Protein AF-A0A366MNA7-F1 (afdb_monomer)

Solvent-accessible surface area (backbone atoms only — not comparable to full-atom values): 7159 Å² total; per-residue (Å²): 119,74,66,58,48,37,51,52,14,54,51,30,48,51,49,41,53,49,50,54,52,50,56,56,46,44,72,80,50,60,88,78,72,72,51,74,65,58,50,53,56,59,54,53,57,38,55,64,33,49,50,49,21,68,74,36,43,89,56,63,95,70,68,54,57,59,50,53,52,46,54,53,47,50,53,50,54,71,38,44,38,61,17,75,84,74,70,47,77,39,49,42,90,45,40,58,95,52,35,32,54,70,61,52,52,51,53,56,55,53,66,71,52,76,76,76,76,78,79,79,79,86,128

pLDDT: mean 74.13, std 14.4, range [36.41, 91.12]

Sequence (123 aa):
MKYIKYFLAYLSLITIIGLFVFSFYTVFKDDFGLSLIERDIIMSATIPLFYLYIEWRPFKLTGNLDLYLKEKWDNYLDSQKTCLNCNKVVKSSEIKNGICKSCRDLDNKNSKFGYKRKERNER

Foldseek 3Di:
DLVVLQVLLVVLVVVLVVLVVVLVVCVVPVPPVDDPVNSVVSNVVNVVSVVSNVVRHPDDPPDVVVVVVVVVVVVVVVQWAAQPPPRDIDGPVQDDPSHGVVVVVVVVVVVVPDPPDPPDDDD

Mean predicted aligned error: 16.91 Å

Structure (mmCIF, N/CA/C/O backbone):
data_AF-A0A366MNA7-F1
#
_entry.id   AF-A0A366MNA7-F1
#
loop_
_atom_site.group_PDB
_atom_site.id
_atom_site.type_symbol
_atom_site.label_atom_id
_atom_site.label_alt_id
_atom_site.label_comp_id
_atom_site.label_asym_id
_atom_site.label_entity_id
_atom_site.label_seq_id
_atom_site.pdbx_PDB_ins_code
_atom_site.Cartn_x
_atom_site.Cartn_y
_atom_site.Cartn_z
_atom_site.occupancy
_atom_site.B_iso_or_equiv
_atom_site.auth_seq_id
_atom_site.auth_comp_id
_atom_site.auth_asym_id
_atom_site.auth_atom_id
_atom_site.pdbx_PDB_model_num
ATOM 1 N N . MET A 1 1 ? -6.010 15.558 5.105 1.00 59.84 1 MET A N 1
ATOM 2 C CA . MET A 1 1 ? -5.047 15.286 4.008 1.00 59.84 1 MET A CA 1
ATOM 3 C C . MET A 1 1 ? -4.319 13.928 4.088 1.00 59.84 1 MET A C 1
ATOM 5 O O . MET A 1 1 ? -3.398 13.714 3.315 1.00 59.84 1 MET A O 1
ATOM 9 N N . LYS A 1 2 ? -4.710 12.968 4.950 1.00 59.34 2 LYS A N 1
ATOM 10 C CA . LYS A 1 2 ? -4.016 11.658 5.035 1.00 59.34 2 LYS A CA 1
ATOM 11 C C . LYS A 1 2 ? -4.128 10.826 3.745 1.00 59.34 2 LYS A C 1
ATOM 13 O O . LYS A 1 2 ? -3.151 10.222 3.329 1.00 59.34 2 LYS A O 1
ATOM 18 N N . TYR A 1 3 ? -5.276 10.884 3.068 1.00 70.44 3 TYR A N 1
ATOM 19 C CA . TYR A 1 3 ? -5.538 10.113 1.845 1.00 70.44 3 TYR A CA 1
ATOM 20 C C . TYR A 1 3 ? -4.740 10.572 0.616 1.00 70.44 3 TYR A C 1
ATOM 22 O O . TYR A 1 3 ? -4.434 9.753 -0.243 1.00 70.44 3 TYR A O 1
ATOM 30 N N . ILE A 1 4 ? -4.346 11.850 0.553 1.00 79.69 4 ILE A N 1
ATOM 31 C CA . ILE A 1 4 ? -3.588 12.404 -0.583 1.00 79.69 4 ILE A CA 1
ATOM 32 C C . ILE A 1 4 ? -2.193 11.772 -0.661 1.00 79.69 4 ILE A C 1
ATOM 34 O O . ILE A 1 4 ? -1.728 11.440 -1.744 1.00 79.69 4 ILE A O 1
ATOM 38 N N . LYS A 1 5 ? -1.549 11.533 0.489 1.00 79.12 5 LYS A N 1
ATOM 39 C CA . LYS A 1 5 ? -0.235 10.874 0.542 1.00 79.12 5 LYS A CA 1
ATOM 40 C C . LYS A 1 5 ? -0.293 9.443 0.002 1.00 79.12 5 LYS A C 1
ATOM 42 O O . LYS A 1 5 ? 0.577 9.041 -0.759 1.00 79.12 5 LYS A O 1
ATOM 47 N N . TYR A 1 6 ? -1.351 8.704 0.338 1.00 79.81 6 TYR A N 1
ATOM 48 C CA . TYR A 1 6 ? -1.553 7.341 -0.158 1.00 79.81 6 TYR A CA 1
ATOM 49 C C . TYR A 1 6 ? -1.862 7.315 -1.649 1.00 79.81 6 TYR A C 1
ATOM 51 O O . TYR A 1 6 ? -1.325 6.480 -2.366 1.00 79.81 6 TYR A O 1
ATOM 59 N N . PHE A 1 7 ? -2.674 8.260 -2.123 1.00 81.81 7 PHE A N 1
ATOM 60 C CA . PHE A 1 7 ? -2.929 8.426 -3.548 1.00 81.81 7 PHE A CA 1
ATOM 61 C C . PHE A 1 7 ? -1.628 8.678 -4.324 1.00 81.81 7 PHE A C 1
ATOM 63 O O . PHE A 1 7 ? -1.371 7.996 -5.309 1.00 81.81 7 PHE A O 1
ATOM 70 N N . LEU A 1 8 ? -0.769 9.577 -3.831 1.00 85.19 8 LEU A N 1
ATOM 71 C CA . LEU A 1 8 ? 0.536 9.855 -4.438 1.00 85.19 8 LEU A CA 1
ATOM 72 C C . LEU A 1 8 ? 1.470 8.637 -4.418 1.00 85.19 8 LEU A C 1
ATOM 74 O O . LEU A 1 8 ? 2.153 8.395 -5.407 1.00 85.19 8 LEU A O 1
ATOM 78 N N . ALA A 1 9 ? 1.462 7.843 -3.343 1.00 85.38 9 ALA A N 1
ATOM 79 C CA . ALA A 1 9 ? 2.235 6.603 -3.274 1.00 85.38 9 ALA A CA 1
ATOM 80 C C . ALA A 1 9 ? 1.770 5.578 -4.326 1.00 85.38 9 ALA A C 1
ATOM 82 O O . ALA A 1 9 ? 2.579 4.972 -5.020 1.00 85.38 9 ALA A O 1
ATOM 83 N N . TYR A 1 10 ? 0.461 5.378 -4.492 1.00 85.31 10 TYR A N 1
ATOM 84 C CA . TYR A 1 10 ? -0.031 4.460 -5.524 1.00 85.31 10 TYR A CA 1
ATOM 85 C C . TYR A 1 10 ? 0.207 4.990 -6.937 1.00 85.31 10 TYR A C 1
ATOM 87 O O . TYR A 1 10 ? 0.512 4.209 -7.835 1.00 85.31 10 TYR A O 1
ATOM 95 N N . LEU A 1 11 ? 0.125 6.307 -7.128 1.00 89.81 11 LEU A N 1
ATOM 96 C CA . LEU A 1 11 ? 0.438 6.933 -8.404 1.00 89.81 11 LEU A CA 1
ATOM 97 C C . LEU A 1 11 ? 1.918 6.738 -8.759 1.00 89.81 11 LEU A C 1
ATOM 99 O O . LEU A 1 11 ? 2.212 6.359 -9.888 1.00 89.81 11 LEU A O 1
ATOM 103 N N . SER A 1 12 ? 2.842 6.878 -7.798 1.00 89.81 12 SER A N 1
ATOM 104 C CA . SER A 1 12 ? 4.262 6.595 -8.041 1.00 89.81 12 SER A CA 1
ATOM 105 C C . SER A 1 12 ? 4.517 5.121 -8.364 1.00 89.81 12 SER A C 1
ATOM 107 O O . SER A 1 12 ? 5.292 4.833 -9.274 1.00 89.81 12 SER A O 1
ATOM 109 N N . LEU A 1 13 ? 3.820 4.186 -7.707 1.00 88.94 13 LEU A N 1
ATOM 110 C CA . LEU A 1 13 ? 3.901 2.756 -8.024 1.00 88.94 13 LEU A CA 1
ATOM 111 C C . LEU A 1 13 ? 3.448 2.450 -9.461 1.00 88.94 13 LEU A C 1
ATOM 113 O O . LEU A 1 13 ? 4.135 1.722 -10.175 1.00 88.94 13 LEU A O 1
ATOM 117 N N . ILE A 1 14 ? 2.317 3.017 -9.895 1.00 91.12 14 ILE A N 1
ATOM 118 C CA . ILE A 1 14 ? 1.804 2.844 -11.264 1.00 91.12 14 ILE A CA 1
ATOM 119 C C . ILE A 1 14 ? 2.814 3.384 -12.279 1.00 91.12 14 ILE A C 1
ATOM 121 O O . ILE A 1 14 ? 3.098 2.715 -13.271 1.00 91.12 14 ILE A O 1
ATOM 125 N N . THR A 1 15 ? 3.405 4.549 -12.009 1.00 90.75 15 THR A N 1
ATOM 126 C CA . THR A 1 15 ? 4.431 5.134 -12.878 1.00 90.75 15 THR A CA 1
ATOM 127 C C . THR A 1 15 ? 5.670 4.242 -12.976 1.00 90.75 15 THR A C 1
ATOM 129 O O . THR A 1 15 ? 6.175 4.045 -14.076 1.00 90.75 15 THR A O 1
ATOM 132 N N . ILE A 1 16 ? 6.136 3.641 -11.873 1.00 90.31 16 ILE A N 1
ATOM 133 C CA . ILE A 1 16 ? 7.274 2.701 -11.893 1.00 90.31 16 ILE A CA 1
ATOM 134 C C . ILE A 1 16 ? 6.966 1.490 -12.776 1.00 90.31 16 ILE A C 1
ATOM 136 O O . ILE A 1 16 ? 7.786 1.120 -13.613 1.00 90.31 16 ILE A O 1
ATOM 140 N N . ILE A 1 17 ? 5.782 0.889 -12.621 1.00 90.31 17 ILE A N 1
ATOM 141 C CA . ILE A 1 17 ? 5.358 -0.253 -13.443 1.00 90.31 17 ILE A CA 1
ATOM 142 C C . ILE A 1 17 ? 5.296 0.157 -14.919 1.00 90.31 17 ILE A C 1
ATOM 144 O O . ILE A 1 17 ? 5.813 -0.558 -15.774 1.00 90.31 17 ILE A O 1
ATOM 148 N N . GLY A 1 18 ? 4.722 1.326 -15.214 1.00 90.38 18 GLY A N 1
ATOM 149 C CA . GLY A 1 18 ? 4.660 1.874 -16.568 1.00 90.38 18 GLY A CA 1
ATOM 150 C C . GLY A 1 18 ? 6.042 2.070 -17.193 1.00 90.38 18 GLY A C 1
ATOM 151 O O . GLY A 1 18 ? 6.248 1.670 -18.334 1.00 90.38 18 GLY A O 1
ATOM 152 N N . LEU A 1 19 ? 7.005 2.608 -16.437 1.00 89.38 19 LEU A N 1
ATOM 153 C CA . LEU A 1 19 ? 8.389 2.787 -16.889 1.00 89.38 19 LEU A CA 1
ATOM 154 C C . LEU A 1 19 ? 9.087 1.449 -17.163 1.00 89.38 19 LEU A C 1
ATOM 156 O O . LEU A 1 19 ? 9.755 1.314 -18.185 1.00 89.38 19 LEU A O 1
ATOM 160 N N . PHE A 1 20 ? 8.881 0.441 -16.310 1.00 87.25 20 PHE A N 1
ATOM 161 C CA . PHE A 1 20 ? 9.406 -0.908 -16.542 1.00 87.25 20 PHE A CA 1
ATOM 162 C C . PHE A 1 20 ? 8.823 -1.545 -17.808 1.00 87.25 20 PHE A C 1
ATOM 164 O O . PHE A 1 20 ? 9.567 -2.097 -18.616 1.00 87.25 20 PHE A O 1
ATOM 171 N N . VAL A 1 21 ? 7.505 -1.447 -18.005 1.00 88.44 21 VAL A N 1
ATOM 172 C CA . VAL A 1 21 ? 6.828 -1.988 -19.195 1.00 88.44 21 VAL A CA 1
ATOM 173 C C . VAL A 1 21 ? 7.262 -1.245 -20.457 1.00 88.44 21 VAL A C 1
ATOM 175 O O . VAL A 1 21 ? 7.518 -1.883 -21.474 1.00 88.44 21 VAL A O 1
ATOM 178 N N . PHE A 1 22 ? 7.393 0.081 -20.398 1.00 85.75 22 PHE A N 1
ATOM 179 C CA . PHE A 1 22 ? 7.883 0.897 -21.508 1.00 85.75 22 PHE A CA 1
ATOM 180 C C . PHE A 1 22 ? 9.329 0.542 -21.877 1.00 85.75 22 PHE A C 1
ATOM 182 O O . PHE A 1 22 ? 9.628 0.289 -23.044 1.00 85.75 22 PHE A O 1
ATOM 189 N N . SER A 1 23 ? 10.215 0.446 -20.882 1.00 83.06 23 SER A N 1
ATOM 190 C CA . SER A 1 23 ? 11.606 0.033 -21.086 1.00 83.06 23 SER A CA 1
ATOM 191 C C . SER A 1 23 ? 11.682 -1.361 -21.715 1.00 83.06 23 SER A C 1
ATOM 193 O O . SER A 1 23 ? 12.359 -1.549 -22.721 1.00 83.06 23 SER A O 1
ATOM 195 N N . PHE A 1 24 ? 10.890 -2.320 -21.226 1.00 83.62 24 PHE A N 1
ATOM 196 C CA . PHE A 1 24 ? 10.809 -3.652 -21.826 1.00 83.62 24 PHE A CA 1
ATOM 197 C C . PHE A 1 24 ? 10.259 -3.619 -23.261 1.00 83.62 24 PHE A C 1
ATOM 199 O O . PHE A 1 24 ? 10.833 -4.237 -24.149 1.00 83.62 24 PHE A O 1
ATOM 206 N N . TYR A 1 25 ? 9.184 -2.872 -23.524 1.00 84.81 25 TYR A N 1
ATOM 207 C CA . TYR A 1 25 ? 8.572 -2.766 -24.853 1.00 84.81 25 TYR A CA 1
ATOM 208 C C . TYR A 1 25 ? 9.545 -2.200 -25.891 1.00 84.81 25 TYR A C 1
ATOM 210 O O . TYR A 1 25 ? 9.707 -2.776 -26.968 1.00 84.81 25 TYR A O 1
ATOM 218 N N . THR A 1 26 ? 10.238 -1.114 -25.543 1.00 82.06 26 THR A N 1
ATOM 219 C CA . THR A 1 26 ? 11.212 -0.463 -26.432 1.00 82.06 26 THR A CA 1
ATOM 220 C C . THR A 1 26 ? 12.395 -1.366 -26.788 1.00 82.06 26 THR A C 1
ATOM 222 O O . THR A 1 26 ? 13.034 -1.158 -27.813 1.00 82.06 26 THR A O 1
ATOM 225 N N . VAL A 1 27 ? 12.708 -2.403 -25.998 1.00 77.06 27 VAL A N 1
ATOM 226 C CA . VAL A 1 27 ? 13.732 -3.410 -26.358 1.00 77.06 27 VAL A CA 1
ATOM 227 C C . VAL A 1 27 ? 13.307 -4.259 -27.556 1.00 77.06 27 VAL A C 1
ATOM 229 O O . VAL A 1 27 ? 14.151 -4.603 -28.376 1.00 77.06 27 VAL A O 1
ATOM 232 N N . PHE A 1 28 ? 12.018 -4.575 -27.690 1.00 77.50 28 PHE A N 1
ATOM 233 C CA . PHE A 1 28 ? 11.518 -5.439 -28.770 1.00 77.50 28 PHE A CA 1
ATOM 234 C C . PHE A 1 28 ? 10.954 -4.661 -29.958 1.00 77.50 28 PHE A C 1
ATOM 236 O O . PHE A 1 28 ? 10.935 -5.174 -31.076 1.00 77.50 28 PHE A O 1
ATOM 243 N N . LYS A 1 29 ? 10.473 -3.441 -29.719 1.00 75.38 29 LYS A N 1
ATOM 244 C CA . LYS A 1 29 ? 9.950 -2.534 -30.738 1.00 75.38 29 LYS A CA 1
ATOM 245 C C . LYS A 1 29 ? 10.537 -1.155 -30.520 1.00 75.38 29 LYS A C 1
ATOM 247 O O . LYS A 1 29 ? 10.029 -0.367 -29.723 1.00 75.38 29 LYS A O 1
ATOM 252 N N . ASP A 1 30 ? 11.623 -0.881 -31.227 1.00 64.88 30 ASP A N 1
ATOM 253 C CA . ASP A 1 30 ? 12.343 0.382 -31.108 1.00 64.88 30 ASP A CA 1
ATOM 254 C C . ASP A 1 30 ? 11.765 1.457 -32.038 1.00 64.88 30 ASP A C 1
ATOM 256 O O . ASP A 1 30 ? 12.477 2.108 -32.795 1.00 64.88 30 ASP A O 1
ATOM 260 N N . ASP A 1 31 ? 10.443 1.650 -31.983 1.00 69.94 31 ASP A N 1
ATOM 261 C CA . ASP A 1 31 ? 9.755 2.692 -32.762 1.00 69.94 31 ASP A CA 1
ATOM 262 C C . ASP A 1 31 ? 10.175 4.110 -32.317 1.00 69.94 31 ASP A C 1
ATOM 264 O O . ASP A 1 31 ? 9.924 5.091 -33.013 1.00 69.94 31 ASP A O 1
ATOM 268 N N . PHE A 1 32 ? 10.818 4.222 -31.148 1.00 72.62 32 PHE A N 1
ATOM 269 C CA . PHE A 1 32 ? 11.230 5.479 -30.526 1.00 72.62 32 PHE A CA 1
ATOM 270 C C . PHE A 1 32 ? 12.705 5.836 -30.761 1.00 72.62 32 PHE A C 1
ATOM 272 O O . PHE A 1 32 ? 13.088 6.967 -30.469 1.00 72.62 32 PHE A O 1
ATOM 279 N N . GLY A 1 33 ? 13.526 4.910 -31.276 1.00 74.81 33 GLY A N 1
ATOM 280 C CA . GLY A 1 33 ? 14.943 5.153 -31.573 1.00 74.81 33 GLY A CA 1
ATOM 281 C C . GLY A 1 33 ? 15.792 5.523 -30.352 1.00 74.81 33 GLY A C 1
ATOM 282 O O . GLY A 1 33 ? 16.774 6.249 -30.489 1.00 74.81 33 GLY A O 1
ATOM 283 N N . LEU A 1 34 ? 15.401 5.064 -29.160 1.00 78.31 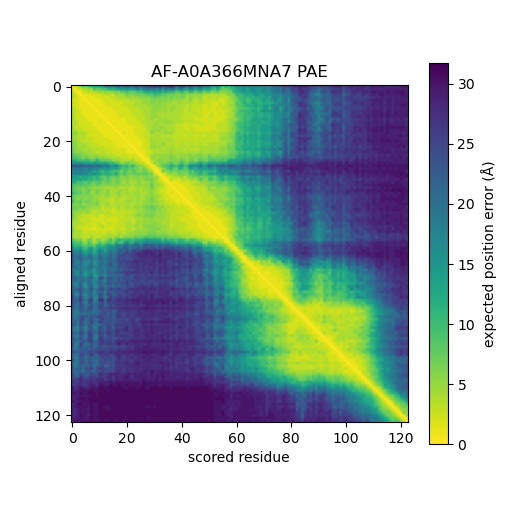34 LEU A N 1
ATOM 284 C CA . LEU A 1 34 ? 16.077 5.409 -27.909 1.00 78.31 34 LEU A CA 1
ATOM 285 C C . LEU A 1 34 ? 17.327 4.552 -27.727 1.00 78.31 34 LEU A C 1
ATOM 287 O O . LEU A 1 34 ? 17.242 3.322 -27.649 1.00 78.31 34 LEU A O 1
ATOM 291 N N . SER A 1 35 ? 18.470 5.207 -27.550 1.00 82.25 35 SER A N 1
ATOM 292 C CA . SER A 1 35 ? 19.722 4.549 -27.181 1.00 82.25 35 SER A CA 1
ATOM 293 C C . SER A 1 35 ? 19.619 3.867 -25.810 1.00 82.25 35 SER A C 1
ATOM 295 O O . SER A 1 35 ? 18.810 4.239 -24.956 1.00 82.25 35 SER A O 1
ATOM 297 N N . LEU A 1 36 ? 20.482 2.876 -25.561 1.00 78.88 36 LEU A N 1
ATOM 298 C CA . LEU A 1 36 ? 20.556 2.192 -24.260 1.00 78.88 36 LEU A CA 1
ATOM 299 C C . LEU A 1 36 ? 20.772 3.177 -23.096 1.00 78.88 36 LEU A C 1
ATOM 301 O O . LEU A 1 36 ? 20.171 3.021 -22.038 1.00 78.88 36 LEU A O 1
ATOM 305 N N . ILE A 1 37 ? 21.559 4.232 -23.322 1.00 83.50 37 ILE A N 1
ATOM 306 C CA . ILE A 1 37 ? 21.865 5.258 -22.316 1.00 83.50 37 ILE A CA 1
ATOM 307 C C . ILE A 1 37 ? 20.610 6.057 -21.945 1.00 83.50 37 ILE A C 1
ATOM 309 O O . ILE A 1 37 ? 20.349 6.296 -20.768 1.00 83.50 37 ILE A O 1
ATOM 313 N N . GLU A 1 38 ? 19.803 6.458 -22.928 1.00 83.25 38 GLU A N 1
ATOM 314 C CA . GLU A 1 38 ? 18.574 7.219 -22.672 1.00 83.25 38 GLU A CA 1
ATOM 315 C C . GLU A 1 38 ? 17.550 6.390 -21.891 1.00 83.25 38 GLU A C 1
ATOM 317 O O . GLU A 1 38 ? 16.880 6.907 -20.995 1.00 83.25 38 GLU A O 1
ATOM 322 N N . ARG A 1 39 ? 17.477 5.083 -22.162 1.00 79.94 39 ARG A N 1
ATOM 323 C CA . ARG A 1 39 ? 16.618 4.150 -21.418 1.00 79.94 39 ARG A CA 1
ATOM 324 C C . ARG A 1 39 ? 17.059 4.003 -19.966 1.00 79.94 39 ARG A C 1
ATOM 326 O O . ARG A 1 39 ? 16.207 4.025 -19.079 1.00 79.94 39 ARG A O 1
ATOM 333 N N . ASP A 1 40 ? 18.363 3.918 -19.716 1.00 82.50 40 ASP A N 1
ATOM 334 C CA . ASP A 1 40 ? 18.913 3.852 -18.358 1.00 82.50 40 ASP A CA 1
ATOM 335 C C . ASP A 1 40 ? 18.639 5.140 -17.569 1.00 82.50 40 ASP A C 1
ATOM 337 O O . ASP A 1 40 ? 18.250 5.087 -16.399 1.00 82.50 40 ASP A O 1
ATOM 341 N N . ILE A 1 41 ? 18.750 6.306 -18.214 1.00 85.50 41 ILE A N 1
ATOM 342 C CA . ILE A 1 41 ? 18.406 7.594 -17.597 1.00 85.50 41 ILE A CA 1
ATOM 343 C C . ILE A 1 41 ? 16.914 7.637 -17.243 1.00 85.50 41 ILE A C 1
ATOM 345 O O . ILE A 1 41 ? 16.562 8.013 -16.124 1.00 85.50 41 ILE A O 1
ATOM 349 N N . ILE A 1 42 ? 16.026 7.203 -18.141 1.00 83.38 42 ILE A N 1
ATOM 350 C CA . ILE A 1 42 ? 14.581 7.135 -17.871 1.00 83.38 42 ILE A CA 1
ATOM 351 C C . ILE A 1 42 ? 14.286 6.160 -16.719 1.00 83.38 42 ILE A C 1
ATOM 353 O O . ILE A 1 42 ? 13.502 6.472 -15.821 1.00 83.38 42 ILE A O 1
ATOM 357 N N . MET A 1 43 ? 14.956 5.007 -16.690 1.00 83.88 43 MET A N 1
ATOM 358 C CA . MET A 1 43 ? 14.826 4.030 -15.608 1.00 83.88 43 MET A CA 1
ATOM 359 C C . MET A 1 43 ? 15.364 4.547 -14.273 1.00 83.88 43 MET A C 1
ATOM 361 O O . MET A 1 43 ? 14.816 4.187 -13.232 1.00 83.88 43 MET A O 1
ATOM 365 N N . SER A 1 44 ? 16.351 5.445 -14.257 1.00 85.62 44 SER A N 1
ATOM 366 C CA . SER A 1 44 ? 16.838 6.057 -13.013 1.00 85.62 44 SER A CA 1
ATOM 367 C C . SER A 1 44 ? 15.747 6.844 -12.271 1.00 85.62 44 SER A C 1
ATOM 369 O O . SER A 1 44 ? 15.758 6.892 -11.039 1.00 85.62 44 SER A O 1
ATOM 371 N N . ALA A 1 45 ? 14.731 7.359 -12.983 1.00 83.00 45 ALA A N 1
ATOM 372 C CA . ALA A 1 45 ? 13.576 8.030 -12.382 1.00 83.00 45 ALA A CA 1
ATOM 373 C C . ALA A 1 45 ? 12.712 7.091 -11.517 1.00 83.00 45 ALA A C 1
ATOM 375 O O . ALA A 1 45 ? 11.959 7.556 -10.658 1.00 83.00 45 ALA A O 1
ATOM 376 N N . THR A 1 46 ? 12.846 5.770 -11.677 1.00 87.50 46 THR A N 1
ATOM 377 C CA . THR A 1 46 ? 12.173 4.797 -10.803 1.00 87.50 46 THR A CA 1
ATOM 378 C C . THR A 1 46 ? 12.702 4.848 -9.368 1.00 87.50 46 THR A C 1
ATOM 380 O O . THR A 1 46 ? 11.928 4.615 -8.445 1.00 87.50 46 THR A O 1
ATOM 383 N N . ILE A 1 47 ? 13.969 5.224 -9.151 1.00 86.50 47 ILE A N 1
ATOM 384 C CA . ILE A 1 47 ? 14.609 5.284 -7.827 1.00 86.50 47 ILE A CA 1
ATOM 385 C C . ILE A 1 47 ? 13.896 6.281 -6.891 1.00 86.50 47 ILE A C 1
ATOM 387 O O . ILE A 1 47 ? 13.428 5.860 -5.827 1.00 86.50 47 ILE A O 1
ATOM 391 N N . PRO A 1 48 ? 13.741 7.576 -7.243 1.00 89.12 48 PRO A N 1
ATOM 392 C CA . PRO A 1 48 ? 13.030 8.527 -6.388 1.00 89.12 48 PRO A CA 1
ATOM 393 C C . PRO A 1 48 ? 11.536 8.201 -6.255 1.00 89.12 48 PRO A C 1
ATOM 395 O O . PRO A 1 48 ? 10.965 8.374 -5.178 1.00 89.12 48 PRO A O 1
ATOM 398 N N . LEU A 1 49 ? 10.894 7.675 -7.307 1.00 88.06 49 LEU A N 1
ATOM 399 C CA . LEU A 1 49 ? 9.491 7.247 -7.248 1.00 88.06 49 LEU A CA 1
ATOM 400 C C . LEU A 1 49 ? 9.288 6.077 -6.279 1.00 88.06 49 LEU A C 1
ATOM 402 O O . LEU A 1 49 ? 8.289 6.030 -5.556 1.00 88.06 49 LEU A O 1
ATOM 406 N N . PHE A 1 50 ? 10.239 5.143 -6.250 1.00 87.00 50 PHE A N 1
ATOM 407 C CA . PHE A 1 50 ? 10.217 3.995 -5.354 1.00 87.00 50 PHE A CA 1
ATOM 408 C C . PHE A 1 50 ? 10.458 4.422 -3.908 1.00 87.00 50 PHE A C 1
ATOM 410 O O . PHE A 1 50 ? 9.787 3.927 -3.002 1.00 87.00 50 PHE A O 1
ATOM 417 N N . TYR A 1 51 ? 11.348 5.393 -3.689 1.00 86.56 51 TYR A N 1
ATOM 418 C CA . TYR A 1 51 ? 11.549 6.000 -2.376 1.00 86.56 51 TYR A CA 1
ATOM 419 C C . TYR A 1 51 ? 10.260 6.653 -1.857 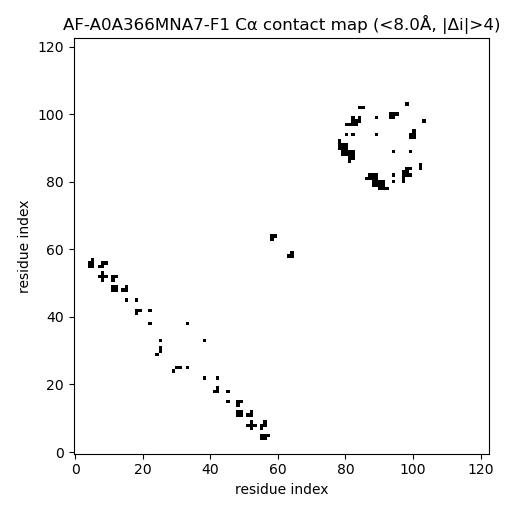1.00 86.56 51 TYR A C 1
ATOM 421 O O . TYR A 1 51 ? 9.791 6.307 -0.772 1.00 86.56 51 TYR A O 1
ATOM 429 N N . LEU A 1 52 ? 9.618 7.497 -2.676 1.00 85.69 52 LEU A N 1
ATOM 430 C CA . LEU A 1 52 ? 8.322 8.112 -2.360 1.00 85.69 52 LEU A CA 1
ATOM 431 C C . LEU A 1 52 ? 7.240 7.066 -2.063 1.00 85.69 52 LEU A C 1
ATOM 433 O O . LEU A 1 52 ? 6.466 7.213 -1.116 1.00 85.69 52 LEU A O 1
ATOM 437 N N . TYR A 1 53 ? 7.199 5.985 -2.846 1.00 85.75 53 TYR A N 1
ATOM 438 C CA . TYR A 1 53 ? 6.275 4.882 -2.608 1.00 85.75 53 TYR A CA 1
ATOM 439 C C . TYR A 1 53 ? 6.516 4.222 -1.245 1.00 85.75 53 TYR A C 1
ATOM 441 O O . TYR A 1 53 ? 5.573 4.027 -0.479 1.00 85.75 53 TYR A O 1
ATOM 449 N N . ILE A 1 54 ? 7.764 3.879 -0.915 1.00 82.19 54 ILE A N 1
ATOM 450 C CA . ILE A 1 54 ? 8.091 3.214 0.351 1.00 82.19 54 ILE A CA 1
ATOM 451 C C . ILE A 1 54 ? 7.812 4.108 1.554 1.00 82.19 54 ILE A C 1
ATOM 453 O O . ILE A 1 54 ? 7.339 3.602 2.574 1.00 82.19 54 ILE A O 1
ATOM 457 N N . GLU A 1 55 ? 8.098 5.401 1.44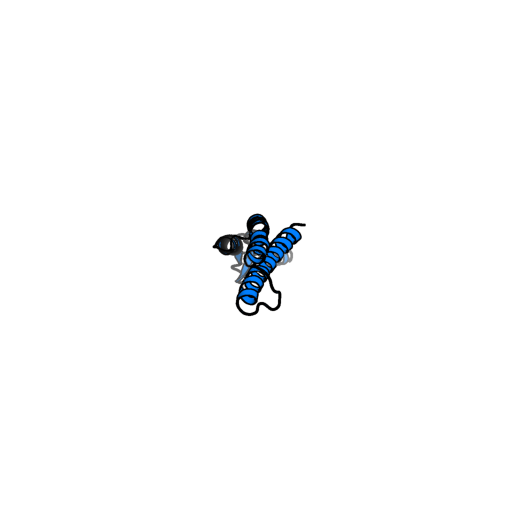6 1.00 84.25 55 GLU A N 1
ATOM 458 C CA . GLU A 1 55 ? 7.916 6.341 2.545 1.00 84.25 55 GLU A CA 1
ATOM 459 C C . GLU A 1 55 ? 6.433 6.591 2.837 1.00 84.25 55 GLU A C 1
ATOM 461 O O . GLU A 1 55 ? 6.026 6.696 3.995 1.00 84.25 55 GLU A O 1
ATOM 466 N N . TRP A 1 56 ? 5.605 6.676 1.793 1.00 80.94 56 TRP A N 1
ATOM 467 C CA . TRP A 1 56 ? 4.205 7.079 1.932 1.00 80.94 56 TRP A CA 1
ATOM 468 C C . TRP A 1 56 ? 3.206 5.937 1.809 1.00 80.94 56 TRP A C 1
ATOM 470 O O . TRP A 1 56 ? 2.011 6.173 2.005 1.00 80.94 56 TRP A O 1
ATOM 480 N N . ARG A 1 57 ? 3.639 4.704 1.512 1.00 73.50 57 ARG A N 1
ATOM 481 C CA . ARG A 1 57 ? 2.715 3.567 1.452 1.00 73.50 57 ARG A CA 1
ATOM 482 C C . ARG A 1 57 ? 2.001 3.401 2.799 1.00 73.50 57 ARG A C 1
ATOM 484 O O . ARG A 1 57 ? 2.646 3.372 3.848 1.00 73.50 57 ARG A O 1
ATOM 491 N N . PRO A 1 58 ? 0.669 3.248 2.792 1.00 60.91 58 PRO A N 1
ATOM 492 C CA . PRO A 1 58 ? -0.100 3.111 4.024 1.00 60.91 58 PRO A CA 1
ATOM 493 C C . PRO A 1 58 ? 0.231 1.820 4.783 1.00 60.91 58 PRO A C 1
ATOM 495 O O . PRO A 1 58 ? 0.051 1.770 5.996 1.00 60.91 58 PRO A O 1
ATOM 498 N N . PHE A 1 59 ? 0.729 0.790 4.085 1.00 59.66 59 PHE A N 1
ATOM 499 C CA . PHE A 1 59 ? 0.998 -0.529 4.649 1.00 59.66 59 PHE A CA 1
ATOM 500 C C . PHE A 1 59 ? 2.259 -1.145 4.030 1.00 59.66 59 PHE A C 1
ATOM 502 O O . PHE A 1 59 ? 2.480 -1.058 2.820 1.00 59.66 59 PHE A O 1
ATOM 509 N N . LYS A 1 60 ? 3.083 -1.816 4.848 1.00 54.88 60 LYS A N 1
ATOM 510 C CA . LYS A 1 60 ? 4.011 -2.827 4.326 1.00 54.88 60 LYS A CA 1
ATOM 511 C C . LYS A 1 60 ? 3.136 -3.901 3.671 1.00 54.88 60 LYS A C 1
ATOM 513 O O . LYS A 1 60 ? 2.290 -4.470 4.350 1.00 54.88 60 LYS A O 1
ATOM 518 N N . LEU A 1 61 ? 3.340 -4.173 2.381 1.00 49.06 61 LEU A N 1
ATOM 519 C CA . LEU A 1 61 ? 2.687 -5.260 1.622 1.00 49.06 61 LEU A CA 1
ATOM 520 C C . LEU A 1 61 ? 2.841 -6.652 2.274 1.00 49.06 61 LEU A C 1
ATOM 522 O O . LEU A 1 61 ? 2.217 -7.612 1.847 1.00 49.06 61 LEU A O 1
ATOM 526 N N . THR A 1 62 ? 3.656 -6.757 3.321 1.00 45.28 62 THR A N 1
ATOM 527 C CA . THR A 1 62 ? 3.913 -7.947 4.119 1.00 45.28 62 THR A CA 1
ATOM 528 C C . THR A 1 62 ? 3.302 -7.809 5.525 1.00 45.28 62 THR A C 1
ATOM 530 O O . THR A 1 62 ? 3.814 -7.085 6.379 1.00 45.28 62 THR A O 1
ATOM 533 N N . GLY A 1 63 ? 2.184 -8.505 5.762 1.00 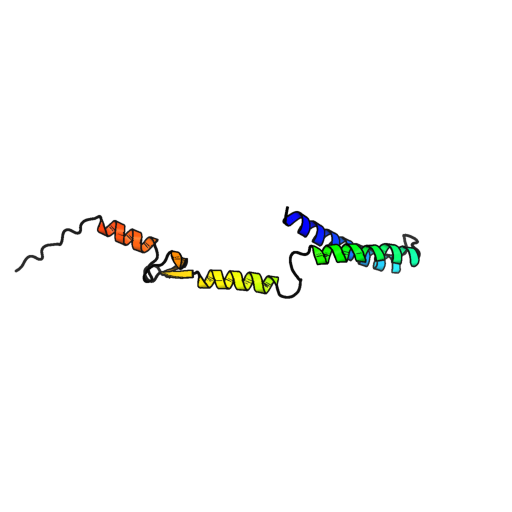47.31 63 GLY A N 1
ATOM 534 C CA . GLY A 1 63 ? 1.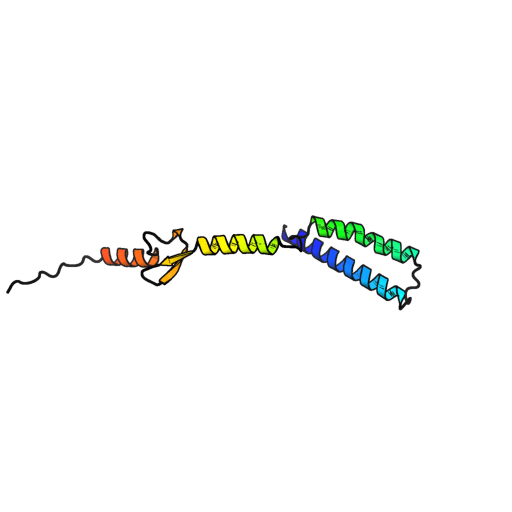723 -8.994 7.077 1.00 47.31 63 GLY A CA 1
ATOM 535 C C . GLY A 1 63 ? 1.101 -8.009 8.079 1.00 47.31 63 GLY A C 1
ATOM 536 O O . GLY A 1 63 ? 0.265 -8.415 8.880 1.00 47.31 63 GLY A O 1
ATOM 537 N N . ASN A 1 64 ? 1.441 -6.718 8.048 1.00 52.56 64 ASN A N 1
ATOM 538 C CA . ASN A 1 64 ? 1.017 -5.795 9.117 1.00 52.56 64 ASN A CA 1
ATOM 539 C C . ASN A 1 64 ? -0.410 -5.247 8.974 1.00 52.56 64 ASN A C 1
ATOM 541 O O . ASN A 1 64 ? -1.022 -4.889 9.978 1.00 52.56 64 ASN A O 1
ATOM 545 N N . LEU A 1 65 ? -0.948 -5.169 7.751 1.00 53.78 65 LEU A N 1
ATOM 546 C CA . LEU A 1 65 ? -2.355 -4.804 7.547 1.00 53.78 65 LEU A CA 1
ATOM 547 C C . LEU A 1 65 ? -3.278 -5.880 8.133 1.00 53.78 65 LEU A C 1
ATOM 549 O O . LEU A 1 65 ? -4.273 -5.553 8.774 1.00 53.78 65 LEU A O 1
ATOM 553 N N . ASP A 1 66 ? -2.896 -7.142 7.947 1.00 60.81 66 ASP A N 1
ATOM 554 C CA . ASP A 1 66 ? -3.631 -8.297 8.445 1.00 60.81 66 ASP A CA 1
ATOM 555 C C . ASP A 1 66 ? -3.573 -8.350 9.976 1.00 60.81 66 ASP A C 1
ATOM 557 O O . ASP A 1 66 ? -4.602 -8.480 10.624 1.00 60.81 66 ASP A O 1
ATOM 561 N N . LEU A 1 67 ? -2.400 -8.099 10.573 1.00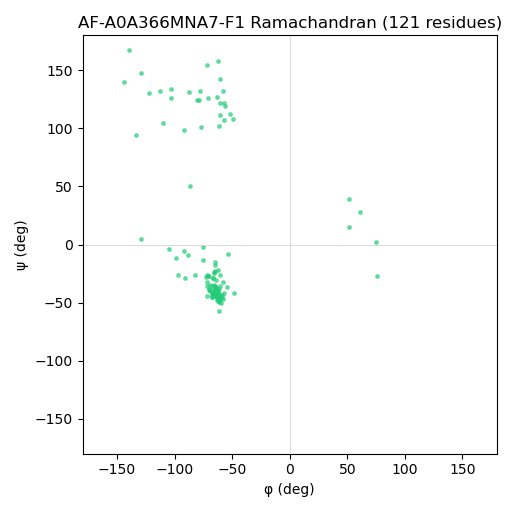 60.47 67 LEU A N 1
ATOM 562 C CA . LEU A 1 67 ? -2.246 -7.998 12.029 1.00 60.47 67 LEU A CA 1
ATOM 563 C C . LEU A 1 67 ? -3.064 -6.856 12.643 1.00 60.47 67 LEU A C 1
ATOM 565 O O . LEU A 1 67 ? -3.767 -7.089 13.617 1.00 60.47 67 LEU A O 1
ATOM 569 N N . TYR A 1 68 ? -3.025 -5.646 12.076 1.00 65.38 68 TYR A N 1
ATOM 570 C CA . TYR A 1 68 ? -3.797 -4.515 12.607 1.00 65.38 68 TYR A CA 1
ATOM 571 C C . TYR A 1 68 ? -5.311 -4.732 12.478 1.00 65.38 68 TYR A C 1
ATOM 573 O O . TYR A 1 68 ? -6.071 -4.416 13.395 1.00 65.38 68 TYR A O 1
ATOM 581 N N . LEU A 1 69 ? -5.771 -5.263 11.339 1.00 71.44 69 LEU A N 1
ATOM 582 C CA . LEU A 1 69 ? -7.185 -5.580 11.142 1.00 71.44 69 LEU A CA 1
ATOM 583 C C . LEU A 1 69 ? -7.628 -6.721 12.053 1.00 71.44 69 LEU A C 1
ATOM 585 O O . LEU A 1 69 ? -8.691 -6.607 12.656 1.00 71.44 69 LEU A O 1
ATOM 589 N N . LYS A 1 70 ? -6.803 -7.760 12.201 1.00 72.38 70 LYS A N 1
ATOM 590 C CA . LYS A 1 70 ? -7.042 -8.883 13.106 1.00 72.38 70 LYS A CA 1
ATOM 591 C C . LYS A 1 70 ? -7.099 -8.428 14.556 1.00 72.38 70 LYS A C 1
ATOM 593 O O . LYS A 1 70 ? -8.083 -8.697 15.218 1.00 72.38 70 LYS A O 1
ATOM 598 N N . GLU A 1 71 ? -6.138 -7.641 15.024 1.00 72.12 71 GLU A N 1
ATOM 599 C CA . GLU A 1 71 ? -6.128 -7.114 16.391 1.00 72.12 71 GLU A CA 1
ATOM 600 C C . GLU A 1 71 ? -7.347 -6.219 16.660 1.00 72.12 71 GLU A C 1
ATOM 602 O O . GLU A 1 71 ? -7.960 -6.273 17.725 1.00 72.12 71 GLU A O 1
ATOM 607 N N . LYS A 1 72 ? -7.766 -5.408 15.682 1.00 74.56 72 LYS A N 1
ATOM 608 C CA . LYS A 1 72 ? -8.971 -4.578 15.805 1.00 74.56 72 LYS A CA 1
ATOM 609 C C . LYS A 1 72 ? -10.260 -5.406 15.757 1.00 74.56 72 LYS A C 1
ATOM 611 O O . LYS A 1 72 ? -11.241 -5.031 16.399 1.00 74.56 72 LYS A O 1
ATOM 616 N N . TRP A 1 73 ? -10.261 -6.501 15.003 1.00 73.31 73 TRP A N 1
ATOM 617 C CA . TRP A 1 73 ? -11.361 -7.456 14.911 1.00 73.31 73 TRP A CA 1
ATOM 618 C C . TRP A 1 73 ? -11.489 -8.295 16.185 1.00 73.31 73 TRP A C 1
ATOM 620 O O . TRP A 1 73 ? -12.584 -8.394 16.726 1.00 73.31 73 TRP A O 1
ATOM 630 N N . ASP A 1 74 ? -10.378 -8.792 16.721 1.00 71.56 74 ASP A N 1
ATOM 631 C CA . ASP A 1 74 ? -10.303 -9.531 17.982 1.00 71.56 74 ASP A CA 1
ATOM 632 C C . ASP A 1 74 ? -10.747 -8.635 19.145 1.00 71.56 74 ASP A C 1
ATOM 634 O O . ASP A 1 74 ? -11.647 -9.001 19.893 1.00 71.56 74 ASP A O 1
ATOM 638 N N . ASN A 1 75 ? -10.267 -7.387 19.212 1.00 71.12 75 ASN A N 1
ATOM 639 C CA . ASN A 1 75 ? -10.762 -6.404 20.184 1.00 71.12 75 ASN A CA 1
ATOM 640 C C . ASN A 1 75 ? -12.264 -6.108 20.024 1.00 71.12 75 ASN A C 1
ATOM 642 O O . ASN A 1 75 ? -12.967 -5.870 21.008 1.00 71.12 75 ASN A O 1
ATOM 646 N N . TYR A 1 76 ? -12.778 -6.090 18.790 1.00 73.94 76 TYR A N 1
ATOM 647 C CA . TYR A 1 76 ? -14.207 -5.916 18.545 1.00 73.94 76 TYR A CA 1
ATOM 648 C C . TYR A 1 76 ? -14.997 -7.129 19.046 1.00 73.94 76 TYR A C 1
ATOM 650 O O . TYR A 1 76 ? -15.990 -6.919 19.740 1.00 73.94 76 TYR A O 1
ATOM 658 N N . LEU A 1 77 ? -14.542 -8.354 18.768 1.00 70.38 77 LEU A N 1
ATOM 659 C CA . LEU A 1 77 ? -15.140 -9.606 19.239 1.00 70.38 77 LEU A CA 1
ATOM 660 C C . LEU A 1 77 ? -15.098 -9.737 20.767 1.00 70.38 77 LEU A C 1
ATOM 662 O O . LEU A 1 77 ? -16.132 -10.016 21.366 1.00 70.38 77 LEU A O 1
ATOM 666 N N . ASP A 1 78 ? -13.967 -9.438 21.407 1.00 67.81 78 ASP A N 1
ATOM 667 C CA . ASP A 1 78 ? -13.817 -9.439 22.872 1.00 67.81 78 ASP A CA 1
ATOM 668 C C . ASP A 1 78 ? -14.691 -8.372 23.539 1.00 67.81 78 ASP A C 1
ATOM 670 O O . ASP A 1 78 ? -15.197 -8.531 24.657 1.00 67.81 78 ASP A O 1
ATOM 674 N N . SER A 1 79 ? -14.926 -7.266 22.830 1.00 75.31 79 SER A N 1
ATOM 675 C CA . SER A 1 79 ? -15.871 -6.246 23.264 1.00 75.31 79 SER A CA 1
ATOM 676 C C . SER A 1 79 ? -17.330 -6.657 23.072 1.00 75.31 79 SER A C 1
ATOM 678 O O . SER A 1 79 ? -18.199 -5.883 23.461 1.00 75.31 79 SER A O 1
ATOM 680 N N . GLN A 1 80 ? -17.636 -7.829 22.510 1.00 78.62 80 GLN A N 1
ATOM 681 C CA . GLN A 1 80 ? -19.001 -8.317 22.333 1.00 78.62 80 GLN A CA 1
ATOM 682 C C . GLN A 1 80 ? -19.340 -9.388 23.369 1.00 78.62 80 GLN A C 1
ATOM 684 O O . GLN A 1 80 ? -18.587 -10.321 23.619 1.00 78.62 80 GLN A O 1
ATOM 689 N N . LYS A 1 81 ? -20.510 -9.267 23.990 1.00 80.25 81 LYS A N 1
ATOM 690 C CA . LYS A 1 81 ? -21.070 -10.284 24.880 1.00 80.25 81 LYS A CA 1
ATOM 691 C C . LYS A 1 81 ? -22.499 -10.591 24.450 1.00 80.25 81 LYS A C 1
ATOM 693 O O . LYS A 1 81 ? -23.225 -9.722 23.962 1.00 80.25 81 LYS A O 1
ATOM 698 N N . THR A 1 82 ? -22.912 -11.834 24.648 1.00 81.75 82 THR A N 1
ATOM 699 C CA . THR A 1 82 ? -24.276 -12.275 24.351 1.00 81.75 82 THR A CA 1
ATOM 700 C C . THR A 1 82 ? -25.171 -12.017 25.556 1.00 81.75 82 THR A C 1
ATOM 702 O O . THR A 1 82 ? -24.825 -12.353 26.688 1.00 81.75 82 THR A O 1
ATOM 705 N N . CYS A 1 83 ? -26.328 -11.403 25.326 1.00 83.88 83 CYS A N 1
ATOM 706 C CA . CYS A 1 83 ? -27.357 -11.255 26.349 1.00 83.88 83 CYS A CA 1
ATOM 707 C C . CYS A 1 83 ? -28.014 -12.609 26.639 1.00 83.88 83 CYS A C 1
ATOM 709 O O . CYS A 1 83 ? -28.574 -13.208 25.727 1.00 83.88 83 CYS A O 1
ATOM 711 N N . LEU A 1 84 ? -28.053 -13.039 27.900 1.00 84.19 84 LEU A N 1
ATOM 712 C CA . LEU A 1 84 ? -28.688 -14.296 28.315 1.00 84.19 84 LEU A CA 1
ATOM 713 C C . LEU A 1 84 ? -30.213 -14.314 28.115 1.00 84.19 84 LEU A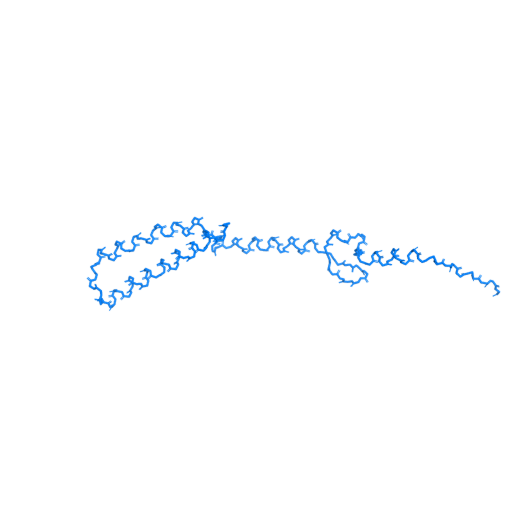 C 1
ATOM 715 O O . LEU A 1 84 ? -30.797 -15.384 28.003 1.00 84.19 84 LEU A O 1
ATOM 719 N N . ASN A 1 85 ? -30.869 -13.147 28.079 1.00 84.12 85 ASN A N 1
ATOM 720 C CA . ASN A 1 85 ? -32.334 -13.066 28.012 1.00 84.12 85 ASN A CA 1
ATOM 721 C C . ASN A 1 85 ? -32.877 -13.023 26.569 1.00 84.12 85 ASN A C 1
ATOM 723 O O . ASN A 1 85 ? -33.991 -13.455 26.304 1.00 84.12 85 ASN A O 1
ATOM 727 N N . CYS A 1 86 ? -32.106 -12.487 25.616 1.00 84.94 86 CYS A N 1
ATOM 728 C CA . CYS A 1 86 ? -32.558 -12.325 24.226 1.00 84.94 86 CYS A CA 1
ATOM 729 C C . CYS A 1 86 ? -31.583 -12.879 23.183 1.00 84.94 86 CYS A C 1
ATOM 731 O O . CYS A 1 86 ? -31.799 -12.674 21.991 1.00 84.94 86 CYS A O 1
ATOM 733 N N . ASN A 1 87 ? -30.493 -13.523 23.616 1.00 83.19 87 ASN A N 1
ATOM 734 C CA . ASN A 1 87 ? -29.416 -14.065 22.780 1.00 83.19 87 ASN A CA 1
ATOM 735 C C . ASN A 1 87 ? -28.808 -13.074 21.773 1.00 83.19 87 ASN A C 1
ATOM 737 O O . ASN A 1 87 ? -28.072 -13.458 20.868 1.00 83.19 87 ASN A O 1
ATOM 741 N N . LYS A 1 88 ? -29.074 -11.775 21.940 1.00 83.25 88 LYS A N 1
ATOM 742 C CA . LYS A 1 88 ? -28.518 -10.727 21.096 1.00 83.25 88 LYS A CA 1
ATOM 743 C C . LYS A 1 88 ? -27.079 -10.454 21.506 1.00 83.25 88 LYS A C 1
ATOM 745 O O . LYS A 1 88 ? -26.796 -10.250 22.689 1.00 83.25 88 LYS A O 1
ATOM 750 N N . VAL A 1 89 ? -26.198 -10.394 20.517 1.00 82.25 89 VAL A N 1
ATOM 751 C CA . VAL A 1 89 ? -24.817 -9.962 20.708 1.00 82.25 89 VAL A CA 1
ATOM 752 C C . VAL A 1 89 ? -24.785 -8.435 20.777 1.00 82.25 89 VAL A C 1
ATOM 754 O O . VAL A 1 89 ? -25.313 -7.745 19.902 1.00 82.25 89 VAL A O 1
ATOM 757 N N . VAL A 1 90 ? -24.227 -7.901 21.857 1.00 82.25 90 VAL A N 1
ATOM 758 C CA . VAL A 1 90 ? -24.120 -6.460 22.115 1.00 82.25 90 VAL A CA 1
ATOM 759 C C . VAL A 1 90 ? -22.758 -6.145 22.720 1.00 82.25 90 VAL A C 1
ATOM 761 O O . VAL A 1 90 ? -22.034 -7.042 23.150 1.00 82.25 90 VAL A O 1
ATOM 764 N N . LYS A 1 91 ? -22.394 -4.863 22.781 1.00 80.56 91 LYS A N 1
ATOM 765 C CA . LYS A 1 91 ? -21.138 -4.463 23.419 1.00 80.56 91 LYS A CA 1
ATOM 766 C C . LYS A 1 91 ? -21.131 -4.875 24.893 1.00 80.56 91 LYS A C 1
ATOM 768 O O . LYS A 1 91 ? -22.136 -4.757 25.589 1.00 80.56 91 LYS A O 1
ATOM 773 N N . SER A 1 92 ? -19.982 -5.305 25.392 1.00 77.69 92 SER A N 1
ATOM 774 C CA . SER A 1 92 ? -19.760 -5.729 26.772 1.00 77.69 92 SER A CA 1
ATOM 775 C C . SER A 1 92 ? -20.105 -4.621 27.768 1.00 77.69 92 SER A C 1
ATOM 777 O O . SER A 1 92 ? -20.641 -4.908 28.833 1.00 77.69 92 SER A O 1
ATOM 779 N N . SER A 1 93 ? -19.898 -3.355 27.389 1.00 78.94 93 SER A N 1
ATOM 780 C CA . SER A 1 93 ? -20.304 -2.167 28.150 1.00 78.94 93 SER A CA 1
ATOM 781 C C . SER A 1 93 ? -21.823 -2.002 28.288 1.00 78.94 93 SER A C 1
ATOM 783 O O . SER A 1 93 ? -22.297 -1.351 29.221 1.00 78.94 93 SER A O 1
ATOM 785 N N . GLU A 1 94 ? -22.602 -2.597 27.384 1.00 77.19 94 GLU A N 1
ATOM 786 C CA . GLU A 1 94 ? -24.065 -2.578 27.394 1.00 77.19 94 GLU A CA 1
ATOM 787 C C . GLU A 1 94 ? -24.665 -3.772 28.151 1.00 77.19 94 GLU A C 1
ATOM 789 O O . GLU A 1 94 ? -25.883 -3.812 28.350 1.00 77.19 94 GLU A O 1
ATOM 794 N N . ILE A 1 95 ? -23.834 -4.719 28.605 1.00 80.56 95 ILE A N 1
ATOM 795 C CA . ILE A 1 95 ? -24.238 -5.873 29.413 1.00 80.56 95 ILE A CA 1
ATOM 796 C C . ILE A 1 95 ? -23.875 -5.652 30.880 1.00 80.56 95 ILE A C 1
ATOM 798 O O . ILE A 1 95 ? -22.720 -5.431 31.237 1.00 80.56 95 ILE A O 1
ATOM 802 N N . L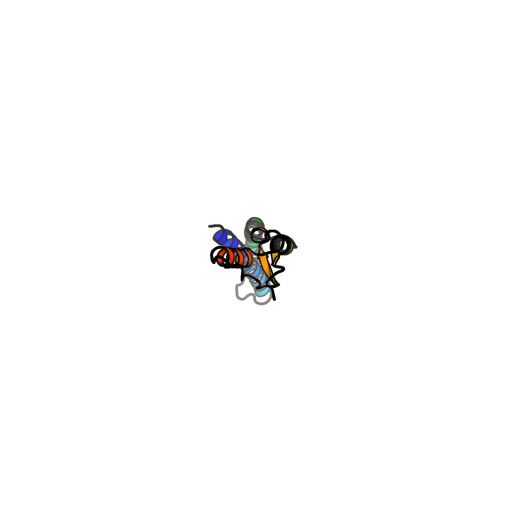YS A 1 96 ? -24.871 -5.780 31.761 1.00 78.81 96 LYS A N 1
ATOM 803 C CA . LYS A 1 96 ? -24.666 -5.903 33.211 1.00 78.81 96 LYS A CA 1
ATOM 804 C C . LYS A 1 96 ? -25.302 -7.204 33.681 1.00 78.81 96 LYS A C 1
ATOM 806 O O . LYS A 1 96 ? -26.446 -7.476 33.336 1.00 78.81 96 LYS A O 1
ATOM 811 N N . ASN A 1 97 ? -24.558 -8.007 34.442 1.00 79.94 97 ASN A N 1
ATOM 812 C CA . ASN A 1 97 ? -25.000 -9.315 34.949 1.00 79.94 97 ASN A CA 1
ATOM 813 C C . ASN A 1 97 ? -25.550 -10.245 33.847 1.00 79.94 97 ASN A C 1
ATOM 815 O O . ASN A 1 97 ? -26.564 -10.905 34.033 1.00 79.94 97 ASN A O 1
ATOM 819 N N . GLY A 1 98 ? -24.920 -10.250 32.666 1.00 77.81 98 GLY A N 1
ATOM 820 C CA . GLY A 1 98 ? -25.345 -11.086 31.535 1.00 77.81 98 GLY A CA 1
ATOM 821 C C . GLY A 1 98 ? -26.599 -10.602 30.793 1.00 77.81 98 GLY A C 1
ATOM 822 O O . GLY A 1 98 ? -27.013 -11.247 29.836 1.00 77.81 98 GLY A O 1
ATOM 823 N N . ILE A 1 99 ? -27.191 -9.464 31.174 1.00 83.31 99 ILE A N 1
ATOM 824 C CA . ILE A 1 99 ? -28.400 -8.908 30.551 1.00 83.31 99 ILE A CA 1
ATOM 825 C C . ILE A 1 99 ? -28.055 -7.596 29.836 1.00 83.31 99 ILE A C 1
ATOM 827 O O . ILE A 1 99 ? -27.394 -6.718 30.399 1.00 83.31 99 ILE A O 1
ATOM 831 N N . CYS A 1 100 ? -28.498 -7.447 28.585 1.00 88.00 100 CYS A N 1
ATOM 832 C CA . CYS A 1 100 ? -28.298 -6.217 27.820 1.00 88.00 100 CYS A CA 1
ATOM 833 C C . CYS A 1 100 ? -29.175 -5.070 28.339 1.00 88.00 100 CYS A C 1
ATOM 835 O O . CYS A 1 100 ? -30.268 -5.282 28.872 1.00 88.00 100 CYS A O 1
ATOM 837 N N . LYS A 1 101 ? -28.727 -3.834 28.104 1.00 83.62 101 LYS A N 1
ATOM 838 C CA . LYS A 1 101 ? -29.448 -2.608 28.468 1.00 83.62 101 LYS A CA 1
ATOM 839 C C . LYS A 1 101 ? -30.918 -2.624 28.026 1.00 83.62 101 LYS A C 1
ATOM 841 O O . LYS A 1 101 ? -31.771 -2.264 28.823 1.00 83.62 101 LYS A O 1
ATOM 846 N N . SER A 1 102 ? -31.225 -3.101 26.814 1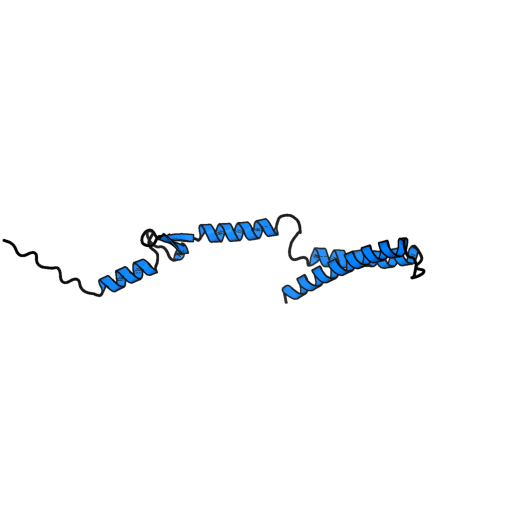.00 82.81 102 SER A N 1
ATOM 847 C CA . SER A 1 102 ? -32.612 -3.128 26.314 1.00 82.81 102 SER A CA 1
ATOM 848 C C . SER A 1 102 ? -33.534 -4.046 27.126 1.00 82.81 102 SER A C 1
ATOM 850 O O . SER A 1 102 ? -34.634 -3.635 27.482 1.00 82.81 102 SER A O 1
ATOM 852 N N . CYS A 1 103 ? -33.072 -5.249 27.486 1.00 84.31 103 CYS A N 1
ATOM 853 C CA . CYS A 1 103 ? -33.836 -6.182 28.316 1.00 84.31 103 CYS A CA 1
ATOM 854 C C . CYS A 1 103 ? -34.021 -5.630 29.731 1.00 84.31 103 CYS A C 1
ATOM 856 O O . CYS A 1 103 ? -35.121 -5.661 30.267 1.00 84.31 103 CYS A O 1
ATOM 858 N N . ARG A 1 104 ? -32.969 -5.034 30.301 1.00 82.25 104 ARG A N 1
ATOM 859 C CA . ARG A 1 104 ? -33.044 -4.408 31.624 1.00 82.25 104 ARG A CA 1
ATOM 860 C C . ARG A 1 104 ? -34.004 -3.216 31.652 1.00 82.25 104 ARG A C 1
ATOM 862 O O . ARG A 1 104 ? -34.707 -3.012 32.636 1.00 82.25 104 ARG A O 1
ATOM 869 N N . ASP A 1 105 ? -34.022 -2.408 30.596 1.00 82.50 105 ASP A N 1
ATOM 870 C CA . ASP A 1 105 ? -34.898 -1.240 30.507 1.00 82.50 105 ASP A CA 1
ATOM 871 C C . ASP A 1 105 ? -36.371 -1.655 30.284 1.00 82.50 105 ASP A C 1
ATOM 873 O O . ASP A 1 105 ? -37.271 -0.950 30.739 1.00 82.50 105 ASP A O 1
ATOM 877 N N . LEU A 1 106 ? -36.631 -2.813 29.657 1.00 79.31 106 LEU A N 1
ATOM 878 C CA . LEU A 1 106 ? -37.964 -3.434 29.594 1.00 79.31 106 LEU A CA 1
ATOM 879 C C . LEU A 1 106 ? -38.425 -3.928 30.973 1.00 79.31 106 LEU A C 1
ATOM 881 O O . LEU A 1 106 ? -39.543 -3.615 31.382 1.00 79.31 106 LEU A O 1
ATOM 885 N N . ASP A 1 107 ? -37.549 -4.596 31.727 1.00 66.69 107 ASP A N 1
ATOM 886 C CA . ASP A 1 107 ? -37.845 -5.020 33.103 1.00 66.69 107 ASP A CA 1
ATOM 887 C C . ASP A 1 107 ? -38.097 -3.814 34.028 1.00 66.69 107 ASP A C 1
ATOM 889 O O . ASP A 1 107 ? -39.039 -3.812 34.821 1.00 66.69 107 ASP A O 1
ATOM 893 N N . ASN A 1 108 ? -37.326 -2.731 33.872 1.00 65.06 108 ASN A N 1
ATOM 894 C CA . ASN A 1 108 ? -37.519 -1.487 34.627 1.00 65.06 108 ASN A CA 1
ATOM 895 C C . ASN A 1 108 ? -38.758 -0.681 34.205 1.00 65.06 108 ASN A C 1
ATOM 897 O O . ASN A 1 108 ? -39.298 0.090 34.999 1.00 65.06 108 ASN A O 1
ATOM 901 N N . LYS A 1 109 ? -39.222 -0.817 32.959 1.00 59.66 109 LYS A N 1
ATOM 902 C CA . LYS A 1 109 ? -40.519 -0.258 32.550 1.00 59.66 109 LYS A CA 1
ATOM 903 C C . LYS A 1 109 ? -41.671 -1.051 33.161 1.00 59.66 109 LYS A C 1
ATOM 905 O O . LYS A 1 109 ? -42.651 -0.442 33.586 1.00 59.66 109 LYS A O 1
ATOM 910 N N . ASN A 1 110 ? -41.518 -2.367 33.286 1.00 54.53 110 ASN A N 1
ATOM 911 C CA . ASN A 1 110 ? -42.500 -3.223 33.946 1.00 54.53 110 ASN A CA 1
ATOM 912 C C . ASN A 1 110 ? -42.540 -3.017 35.469 1.00 54.53 110 ASN A C 1
ATOM 914 O O . ASN A 1 110 ? -43.604 -3.160 36.060 1.00 54.53 110 ASN A O 1
ATOM 918 N N . SER A 1 111 ? -41.443 -2.594 36.109 1.00 50.16 111 SER A N 1
ATOM 919 C CA . SER A 1 111 ? -41.430 -2.283 37.549 1.00 50.16 111 SER A CA 1
ATOM 920 C C . SER A 1 111 ? -42.093 -0.946 37.920 1.00 50.16 111 SER A C 1
ATOM 922 O O . SER A 1 111 ? -42.411 -0.733 39.089 1.00 50.16 111 SER A O 1
ATOM 924 N N . LYS A 1 112 ? -42.374 -0.063 36.946 1.00 46.16 112 LYS A N 1
ATOM 925 C CA . LYS A 1 112 ? -43.210 1.141 37.146 1.00 46.16 112 LYS A CA 1
ATOM 926 C C . LYS A 1 112 ? -44.708 0.905 36.936 1.00 46.16 112 LYS A C 1
ATOM 928 O O . LYS A 1 112 ? -45.501 1.777 37.284 1.00 46.16 112 LYS A O 1
ATOM 933 N N . PHE A 1 113 ? -45.110 -0.260 36.433 1.00 45.72 113 PHE A N 1
ATOM 934 C CA . PHE A 1 113 ? -46.494 -0.712 36.528 1.00 45.72 113 PHE A CA 1
ATOM 935 C C . PHE A 1 113 ? -46.623 -1.541 37.802 1.00 45.72 113 PHE A C 1
ATOM 937 O O . PHE A 1 113 ? -46.235 -2.704 37.848 1.00 45.72 113 PHE A O 1
ATOM 944 N N . GLY A 1 114 ? -47.120 -0.902 38.863 1.00 41.72 114 GLY A N 1
ATOM 945 C CA . GLY A 1 114 ? -47.376 -1.549 40.142 1.00 41.72 114 GLY A CA 1
ATOM 946 C C . GLY A 1 114 ? -48.169 -2.836 39.944 1.00 41.72 114 GLY A C 1
ATOM 947 O O . GLY A 1 114 ? -49.361 -2.808 39.635 1.00 41.72 114 GLY A O 1
ATOM 948 N N . TYR A 1 115 ? -47.504 -3.973 40.139 1.00 38.69 115 TYR A N 1
ATOM 949 C CA . TYR A 1 115 ? -48.181 -5.241 40.326 1.00 38.69 115 TYR A CA 1
ATOM 950 C C . TYR A 1 115 ? -49.031 -5.107 41.590 1.00 38.69 115 TYR A C 1
ATOM 952 O O . TYR A 1 115 ? -48.526 -5.199 42.710 1.00 38.69 115 TYR A O 1
ATOM 960 N N . LYS A 1 116 ? -50.342 -4.902 41.419 1.00 44.97 116 LYS A N 1
ATOM 961 C CA . LYS A 1 116 ? -51.305 -5.297 42.446 1.00 44.97 116 LYS A CA 1
ATOM 962 C C . LYS A 1 116 ? -51.086 -6.788 42.679 1.00 44.97 116 LYS A C 1
ATOM 964 O O . LYS A 1 116 ? -51.411 -7.617 41.830 1.00 44.97 116 LYS A O 1
ATOM 969 N N . ARG A 1 117 ? -50.487 -7.110 43.824 1.00 43.81 117 ARG A N 1
ATOM 970 C CA . ARG A 1 117 ? -50.418 -8.459 44.379 1.00 43.81 117 ARG A CA 1
ATOM 971 C C . ARG A 1 117 ? -51.855 -8.989 44.399 1.00 43.81 117 ARG A C 1
ATOM 973 O O . ARG A 1 117 ? -52.690 -8.431 45.101 1.00 43.81 117 ARG A O 1
ATOM 980 N N . LYS A 1 118 ? -52.175 -9.995 43.576 1.00 46.91 118 LYS A N 1
ATOM 981 C CA . LYS A 1 118 ? -53.450 -10.715 43.699 1.00 46.91 118 LYS A CA 1
ATOM 982 C C . LYS A 1 118 ? -53.463 -11.340 45.090 1.00 46.91 118 LYS A C 1
ATOM 984 O O . LYS A 1 118 ? -52.650 -12.222 45.365 1.00 46.91 118 LYS A O 1
ATOM 989 N N . GLU A 1 119 ? -54.340 -10.847 45.956 1.00 45.41 119 GLU A N 1
ATOM 990 C CA . GLU A 1 119 ? -54.683 -11.509 47.208 1.00 45.41 119 GLU A CA 1
ATOM 991 C C . GLU A 1 119 ? -55.168 -12.920 46.868 1.00 45.41 119 GLU A C 1
ATOM 993 O O . GLU A 1 119 ? -56.093 -13.122 46.077 1.00 45.41 119 GLU A O 1
ATOM 998 N N . ARG A 1 120 ? -54.448 -13.913 47.388 1.00 43.81 120 ARG A N 1
ATOM 999 C CA . ARG A 1 120 ? -54.837 -15.314 47.312 1.00 43.81 120 ARG A CA 1
ATOM 1000 C C . ARG A 1 120 ? -55.924 -15.488 48.373 1.00 43.81 120 ARG A C 1
ATOM 1002 O O . ARG A 1 120 ? -55.600 -15.533 49.552 1.00 43.81 120 ARG A O 1
ATOM 1009 N N . ASN A 1 121 ? -57.187 -15.511 47.945 1.00 43.12 121 ASN A N 1
ATOM 1010 C CA . ASN A 1 121 ? -58.313 -15.859 48.808 1.00 43.12 121 ASN A CA 1
ATOM 1011 C C . ASN A 1 121 ? -58.085 -17.256 49.397 1.00 43.12 121 ASN A C 1
ATOM 1013 O O . ASN A 1 121 ? -57.923 -18.225 48.654 1.00 43.12 121 ASN A O 1
ATOM 1017 N N . GLU A 1 122 ? -58.073 -17.325 50.724 1.00 44.34 122 GLU A N 1
ATOM 1018 C CA . GLU A 1 122 ? -58.265 -18.548 51.493 1.00 44.34 122 GLU A CA 1
ATOM 1019 C C . GLU A 1 122 ? -59.675 -19.090 51.231 1.00 44.34 122 GLU A C 1
ATOM 1021 O O . GLU A 1 122 ? -60.659 -18.358 51.371 1.00 44.34 122 GLU A O 1
ATOM 1026 N N . ARG A 1 123 ? -59.757 -20.365 50.844 1.00 36.41 123 ARG A N 1
ATOM 1027 C CA . ARG A 1 123 ? -60.794 -21.328 51.233 1.00 36.41 123 ARG A CA 1
ATOM 1028 C C . ARG A 1 123 ? -60.354 -22.730 50.841 1.00 36.41 123 ARG A C 1
ATOM 1030 O O . ARG A 1 123 ? -59.859 -22.883 49.703 1.00 36.41 123 ARG A O 1
#

Radius of gyration: 32.35 Å; Cα contacts (8 Å, |Δi|>4): 78; chains: 1; bounding box: 83×37×84 Å

Secondary structure (DSSP, 8-state):
-HHHHHHHHHHHHHHHHHHHHHHHHHHH--TT---HHHHHHHHHTHHHHHHHHHHH-SS-TTTHHHHHHHHHHHHHHHTEEE-TTT--EEEGGGEETTEEHHHHHHHHHHTTS----------